Protein AF-A0A8I1G5K7-F1 (afdb_monomer_lite)

Radius of gyration: 17.71 Å; chains: 1; bounding box: 42×22×53 Å

Sequence (79 aa):
MKQVESRNMTNIAAKRMYYIFLVGVIPLILIFLSYTNNQGSDSLTYLYALSGKVPELISANSPALSSVMSFYVKIAPLL

Secondary structure (DSSP, 8-state):
-HHHHHHHHHHHHHHHHHHHHHHHHHHHHHHHHHHHH-TT-HHHHHHHHHHTTS-----SS-HHHHHHHHHHHHHGGG-

Foldseek 3Di:
DVVVVVVVVVVVVVVVVVVLVCVLVVVVVVLVVCCVVDVPDPVLVVLQVVLVVDDFDADPVRRSSRSSVRSSVVCSVVD

Organism: Enterobacter asburiae (NCBI:txid61645)

Structure (mmCIF, N/CA/C/O backbone):
data_AF-A0A8I1G5K7-F1
#
_entry.id   AF-A0A8I1G5K7-F1
#
loop_
_atom_site.group_PDB
_atom_site.id
_atom_site.type_symbol
_atom_site.label_atom_id
_atom_site.label_alt_id
_atom_site.label_comp_id
_atom_site.label_asym_id
_atom_site.label_entity_id
_atom_site.label_seq_id
_atom_site.pdbx_PDB_ins_code
_atom_site.Cartn_x
_atom_site.Cartn_y
_atom_site.Cartn_z
_atom_site.occupancy
_atom_site.B_iso_or_equiv
_atom_site.auth_seq_id
_atom_site.auth_comp_id
_atom_site.auth_asym_id
_a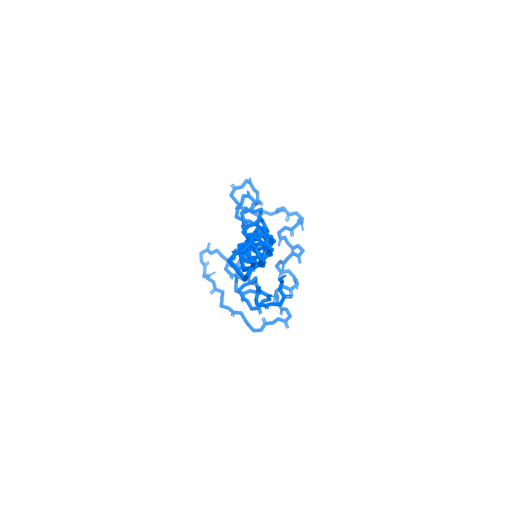tom_site.auth_atom_id
_atom_site.pdbx_PDB_model_num
ATOM 1 N N . MET A 1 1 ? 26.574 4.558 -34.980 1.00 55.50 1 MET A N 1
ATOM 2 C CA . MET A 1 1 ? 25.432 3.659 -34.682 1.00 55.50 1 MET A CA 1
ATOM 3 C C . MET A 1 1 ? 25.245 3.359 -33.188 1.00 55.50 1 MET A C 1
ATOM 5 O O . MET A 1 1 ? 24.124 3.521 -32.731 1.00 55.50 1 MET A O 1
ATOM 9 N N . LYS A 1 2 ? 26.295 3.066 -32.395 1.00 54.44 2 LYS A N 1
ATOM 10 C CA . LYS A 1 2 ? 26.201 2.819 -30.928 1.00 54.44 2 LYS A CA 1
ATOM 11 C C . LYS A 1 2 ? 25.402 3.851 -30.103 1.00 54.44 2 LYS A C 1
ATOM 13 O O . LYS A 1 2 ? 24.709 3.480 -29.164 1.00 54.44 2 LYS A O 1
ATOM 18 N N . GLN A 1 3 ? 25.468 5.143 -30.443 1.00 56.62 3 GLN A N 1
ATOM 19 C CA . GLN A 1 3 ? 24.728 6.180 -29.704 1.00 56.62 3 GLN A CA 1
ATOM 20 C C . GLN A 1 3 ? 23.202 6.128 -29.895 1.00 56.62 3 GLN A C 1
ATOM 22 O O . GLN A 1 3 ? 22.480 6.574 -29.010 1.00 56.62 3 GLN A O 1
ATOM 27 N N . VAL A 1 4 ? 22.700 5.637 -31.032 1.00 59.16 4 VAL A N 1
ATOM 28 C CA . VAL A 1 4 ? 21.251 5.609 -31.315 1.00 59.16 4 VAL A CA 1
ATOM 29 C C . VAL A 1 4 ? 20.585 4.454 -30.564 1.00 59.16 4 VAL A C 1
ATOM 31 O O . VAL A 1 4 ? 19.513 4.617 -29.989 1.00 59.16 4 VAL A O 1
ATOM 34 N N . GLU A 1 5 ? 21.268 3.313 -30.490 1.00 57.47 5 GLU A N 1
ATOM 35 C CA . GLU A 1 5 ? 20.828 2.125 -29.754 1.00 57.47 5 GLU A CA 1
ATOM 36 C C . GLU A 1 5 ? 20.781 2.367 -28.234 1.00 57.47 5 GLU A C 1
ATOM 38 O O . GLU A 1 5 ? 19.778 2.068 -27.586 1.00 57.47 5 GLU A O 1
ATOM 43 N N . SER A 1 6 ? 21.802 3.037 -27.681 1.00 57.81 6 SER A N 1
ATOM 44 C CA . SER A 1 6 ? 21.841 3.442 -26.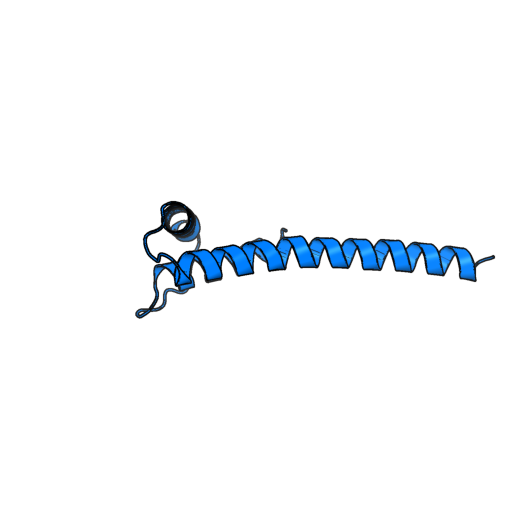267 1.00 57.81 6 SER A CA 1
ATOM 45 C C . SER A 1 6 ? 20.677 4.367 -25.879 1.00 57.81 6 SER A C 1
ATOM 47 O O . SER A 1 6 ? 20.039 4.131 -24.857 1.00 57.81 6 SER A O 1
ATOM 49 N N . ARG A 1 7 ? 20.335 5.372 -26.703 1.00 58.25 7 ARG A N 1
ATOM 50 C CA . ARG A 1 7 ? 19.195 6.276 -26.434 1.00 58.25 7 ARG A CA 1
ATOM 51 C C . ARG A 1 7 ? 17.853 5.538 -26.409 1.00 58.25 7 ARG A C 1
ATOM 53 O O . ARG A 1 7 ? 17.002 5.861 -25.582 1.00 58.25 7 ARG A O 1
ATOM 60 N N . ASN A 1 8 ? 17.669 4.541 -27.277 1.00 59.62 8 ASN A N 1
ATOM 61 C CA . ASN A 1 8 ? 16.460 3.715 -27.291 1.00 59.62 8 ASN A CA 1
ATOM 62 C C . ASN A 1 8 ? 16.341 2.841 -26.034 1.00 59.62 8 ASN A C 1
ATOM 64 O O . ASN A 1 8 ? 15.264 2.768 -25.446 1.00 59.62 8 ASN A O 1
ATOM 68 N N . MET A 1 9 ? 17.440 2.240 -25.565 1.00 59.44 9 MET A N 1
ATOM 69 C CA . MET A 1 9 ? 17.435 1.471 -24.313 1.00 59.44 9 MET A CA 1
ATOM 70 C C . MET A 1 9 ? 17.169 2.354 -23.085 1.00 59.44 9 MET A C 1
ATOM 72 O O . MET A 1 9 ? 16.390 1.958 -22.217 1.00 59.44 9 MET A O 1
ATOM 76 N N . THR A 1 10 ? 17.736 3.566 -23.028 1.00 62.16 10 THR A N 1
ATOM 77 C CA . THR A 1 10 ? 17.467 4.530 -21.944 1.00 62.16 10 THR A CA 1
ATOM 78 C C . THR A 1 10 ? 15.995 4.943 -21.909 1.00 62.16 10 THR A C 1
ATOM 80 O O . THR A 1 10 ? 15.408 5.022 -20.832 1.00 62.16 10 THR A O 1
ATOM 83 N N . ASN A 1 11 ? 15.365 5.134 -23.074 1.00 77.19 11 ASN A N 1
ATOM 84 C CA . ASN A 1 11 ? 13.934 5.432 -23.165 1.00 77.19 11 ASN A CA 1
ATOM 85 C C . ASN A 1 11 ? 13.077 4.260 -22.643 1.00 77.19 11 ASN A C 1
ATOM 87 O O . ASN A 1 11 ? 12.149 4.463 -21.865 1.00 77.19 11 ASN A O 1
ATOM 91 N N . ILE A 1 12 ? 13.433 3.014 -22.977 1.00 85.25 12 ILE A N 1
ATOM 92 C CA . ILE A 1 12 ? 12.720 1.822 -22.487 1.00 85.25 12 ILE A CA 1
ATOM 93 C C . ILE A 1 12 ? 12.867 1.663 -20.965 1.00 85.25 12 ILE A C 1
ATOM 95 O O . ILE A 1 12 ? 11.877 1.394 -20.284 1.00 85.25 12 ILE A O 1
ATOM 99 N N . ALA A 1 13 ? 14.074 1.841 -20.419 1.00 85.44 13 ALA A N 1
ATOM 100 C CA . ALA A 1 13 ? 14.321 1.741 -18.981 1.00 85.44 13 ALA A CA 1
ATOM 101 C C . ALA A 1 13 ? 13.586 2.838 -18.194 1.00 85.44 13 ALA A C 1
ATOM 103 O O . ALA A 1 13 ? 12.891 2.533 -17.225 1.00 85.44 13 ALA A O 1
ATOM 104 N N . ALA A 1 14 ? 13.659 4.091 -18.654 1.00 88.44 14 ALA A N 1
ATOM 105 C CA . ALA A 1 14 ? 12.944 5.210 -18.044 1.00 88.44 14 ALA A CA 1
ATOM 106 C C . ALA A 1 14 ? 11.423 5.004 -18.092 1.00 88.44 14 ALA A C 1
ATOM 108 O O . ALA A 1 14 ? 10.736 5.204 -17.093 1.00 88.44 14 ALA A O 1
ATOM 109 N N . LYS A 1 15 ? 10.894 4.521 -19.224 1.00 88.88 15 LYS A N 1
ATOM 110 C CA . LYS A 1 15 ? 9.471 4.200 -19.369 1.00 88.88 15 LYS A CA 1
ATOM 111 C C . LYS A 1 15 ? 9.031 3.098 -18.399 1.00 88.88 15 LYS A C 1
ATOM 113 O O . LYS A 1 15 ? 7.964 3.203 -17.804 1.00 88.88 15 LYS A O 1
ATOM 118 N N . ARG A 1 16 ? 9.850 2.059 -18.201 1.00 87.81 16 ARG A N 1
ATOM 119 C CA . ARG A 1 16 ? 9.578 0.994 -17.216 1.00 87.81 16 ARG A CA 1
ATOM 120 C C . ARG A 1 16 ? 9.579 1.524 -15.783 1.00 87.81 16 ARG A C 1
ATOM 122 O O . ARG A 1 16 ? 8.637 1.245 -15.052 1.00 87.81 16 ARG A O 1
ATOM 129 N N . MET A 1 17 ? 10.580 2.322 -15.408 1.00 88.06 17 MET A N 1
ATOM 130 C CA . MET A 1 17 ? 10.629 2.966 -14.088 1.00 88.06 17 MET A CA 1
ATOM 131 C C . MET A 1 17 ? 9.420 3.875 -13.852 1.00 88.06 17 MET A C 1
ATOM 133 O O . MET A 1 17 ? 8.856 3.868 -12.763 1.00 88.06 17 MET A O 1
ATOM 137 N N . TYR A 1 18 ? 8.978 4.605 -14.878 1.00 90.06 18 TYR A N 1
ATOM 138 C CA . TYR A 1 18 ? 7.779 5.435 -14.799 1.00 90.06 18 TYR A CA 1
ATOM 139 C C . TYR A 1 18 ? 6.511 4.610 -14.538 1.00 90.06 18 TYR A C 1
ATOM 141 O O . TYR A 1 18 ? 5.691 5.000 -13.712 1.00 90.06 18 TYR A O 1
ATOM 149 N N . TYR A 1 19 ? 6.354 3.446 -15.176 1.00 89.62 19 TYR A N 1
ATOM 150 C CA . TYR A 1 19 ? 5.215 2.570 -14.886 1.00 89.62 19 TYR A CA 1
ATOM 151 C C . TYR A 1 19 ? 5.263 1.980 -13.475 1.00 89.62 19 TYR A C 1
ATOM 153 O O . TYR A 1 19 ? 4.238 1.999 -12.806 1.00 89.62 19 TYR A O 1
ATOM 161 N N . ILE A 1 20 ? 6.430 1.530 -12.999 1.00 89.25 20 ILE A N 1
ATOM 162 C CA . ILE A 1 20 ? 6.598 1.057 -11.610 1.00 89.25 20 ILE A CA 1
ATOM 163 C C . ILE A 1 20 ? 6.227 2.177 -10.627 1.00 89.25 20 ILE A C 1
ATOM 165 O O . ILE A 1 20 ? 5.483 1.963 -9.674 1.00 89.25 20 ILE A O 1
ATOM 169 N N . PHE A 1 21 ? 6.667 3.406 -10.908 1.00 89.12 21 PHE A N 1
ATOM 170 C CA . PHE A 1 21 ? 6.299 4.575 -10.116 1.00 89.12 21 PHE A CA 1
ATOM 171 C C . PHE A 1 21 ?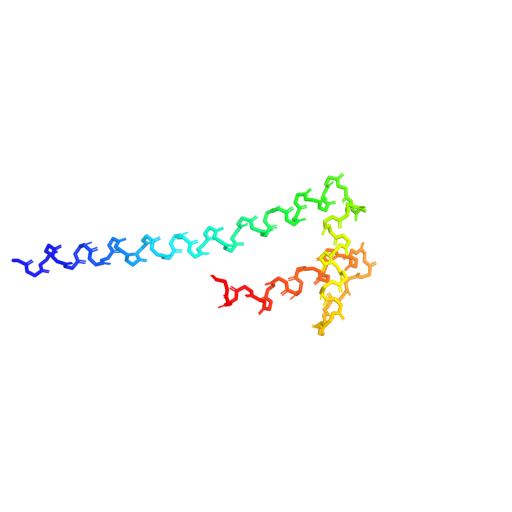 4.784 4.811 -10.092 1.00 89.12 21 PHE A C 1
ATOM 173 O O . PHE A 1 21 ? 4.223 5.019 -9.020 1.00 89.12 21 PHE A O 1
ATOM 180 N N . LEU A 1 22 ? 4.104 4.748 -11.240 1.00 91.25 22 LEU A N 1
ATOM 181 C CA . LEU A 1 22 ? 2.648 4.907 -11.293 1.00 91.25 22 LEU A CA 1
ATOM 182 C C . LEU A 1 22 ? 1.918 3.797 -10.529 1.00 91.25 22 LEU A C 1
ATOM 184 O O . LEU A 1 22 ? 0.991 4.093 -9.777 1.00 91.25 22 LEU A O 1
ATOM 188 N N . VAL A 1 23 ? 2.344 2.542 -10.690 1.00 90.06 23 VAL A N 1
ATOM 189 C CA . VAL A 1 23 ? 1.746 1.387 -10.003 1.00 90.06 23 VAL A CA 1
ATOM 190 C C . VAL A 1 23 ? 1.946 1.469 -8.489 1.00 90.06 23 VAL A C 1
ATOM 192 O O . VAL A 1 23 ? 1.066 1.036 -7.758 1.00 90.06 23 VAL A O 1
ATOM 195 N N . GLY A 1 24 ? 3.028 2.082 -8.002 1.00 88.94 24 GLY A N 1
ATOM 196 C CA . GLY A 1 24 ? 3.182 2.382 -6.576 1.00 88.94 24 GLY A CA 1
ATOM 197 C C . GLY A 1 24 ? 2.360 3.598 -6.122 1.00 88.94 24 GLY A C 1
ATOM 198 O O . GLY A 1 24 ? 1.592 3.552 -5.166 1.00 88.94 24 GLY A O 1
ATOM 199 N N . VAL A 1 25 ? 2.478 4.734 -6.804 1.00 90.94 25 VAL A N 1
ATOM 200 C CA . VAL A 1 25 ? 1.898 5.991 -6.305 1.00 90.94 25 VAL A CA 1
ATOM 201 C C . VAL A 1 25 ? 0.372 6.018 -6.395 1.00 90.94 25 VAL A C 1
ATOM 203 O O . VAL A 1 25 ? -0.275 6.563 -5.501 1.00 90.94 25 VAL A O 1
ATOM 206 N N . ILE A 1 26 ? -0.227 5.416 -7.425 1.00 92.12 26 ILE A N 1
ATOM 207 C CA . ILE A 1 26 ? -1.686 5.446 -7.605 1.00 92.12 26 ILE A CA 1
ATOM 208 C C . ILE A 1 26 ? -2.416 4.749 -6.438 1.0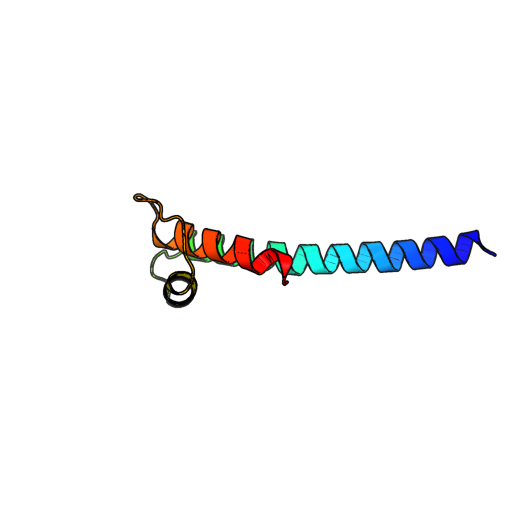0 92.12 26 ILE A C 1
ATOM 210 O O . ILE A 1 26 ? -3.267 5.401 -5.826 1.00 92.12 26 ILE A O 1
ATOM 214 N N . PRO A 1 27 ? -2.098 3.493 -6.054 1.00 89.12 27 PRO A N 1
ATOM 215 C CA . PRO A 1 27 ? -2.710 2.850 -4.890 1.00 89.12 27 PRO A CA 1
ATOM 216 C C . PRO A 1 27 ? -2.525 3.641 -3.597 1.00 89.12 27 PRO A C 1
ATOM 218 O O . PRO A 1 27 ? -3.475 3.770 -2.828 1.00 89.12 27 PRO A O 1
ATOM 221 N N . LEU A 1 28 ? -1.340 4.224 -3.379 1.00 90.44 28 LEU A N 1
ATOM 222 C CA . LEU A 1 28 ? -1.068 5.043 -2.198 1.00 90.44 28 LEU A CA 1
ATOM 223 C C . LEU A 1 28 ? -2.030 6.239 -2.104 1.00 90.44 28 LEU A C 1
ATOM 225 O O . LEU A 1 28 ? -2.629 6.478 -1.053 1.00 90.44 28 LEU A O 1
ATOM 229 N N . ILE A 1 29 ? -2.210 6.966 -3.211 1.00 92.00 29 ILE A N 1
ATOM 230 C CA . ILE A 1 29 ? -3.128 8.109 -3.281 1.00 92.00 29 ILE A CA 1
ATOM 231 C C . ILE A 1 29 ? -4.574 7.651 -3.063 1.00 92.00 29 ILE A C 1
ATOM 233 O O . ILE A 1 29 ? -5.309 8.293 -2.316 1.00 92.00 29 ILE A O 1
ATOM 237 N N . LEU A 1 30 ? -4.986 6.533 -3.667 1.00 91.00 30 LEU A N 1
ATOM 238 C CA . LEU A 1 30 ? -6.347 6.009 -3.519 1.00 91.00 30 LEU A CA 1
ATOM 239 C C . LEU A 1 30 ? -6.669 5.611 -2.074 1.00 91.00 30 LEU A C 1
ATOM 241 O O . LEU A 1 30 ? -7.760 5.921 -1.593 1.00 91.00 30 LEU A O 1
ATOM 245 N N . ILE A 1 31 ? -5.730 4.974 -1.368 1.00 90.19 31 ILE A N 1
ATOM 246 C CA . ILE A 1 31 ? -5.888 4.623 0.052 1.00 90.19 31 ILE A CA 1
ATOM 247 C C . ILE A 1 31 ? -6.054 5.894 0.888 1.00 90.19 31 ILE A C 1
ATOM 249 O O . ILE A 1 31 ? -6.971 5.983 1.706 1.00 90.19 31 ILE A O 1
ATOM 253 N N . PHE A 1 32 ? -5.198 6.893 0.656 1.00 90.19 32 PHE A N 1
ATOM 254 C CA . PHE A 1 32 ? -5.255 8.156 1.385 1.00 90.19 32 PHE A CA 1
ATOM 255 C C . PHE A 1 32 ? -6.578 8.896 1.148 1.00 90.19 32 PHE A C 1
ATOM 257 O O . PHE A 1 32 ? -7.246 9.269 2.109 1.00 90.19 32 PHE A O 1
ATOM 264 N N . LEU A 1 33 ? -7.002 9.037 -0.113 1.00 91.31 33 LEU A N 1
ATOM 265 C CA . LEU A 1 33 ? -8.267 9.687 -0.464 1.00 91.31 33 LEU A CA 1
ATOM 266 C C . LEU A 1 33 ? -9.485 8.941 0.093 1.00 91.31 33 LEU A C 1
ATOM 268 O O . LEU A 1 33 ? -10.442 9.570 0.544 1.00 91.31 33 LEU A O 1
ATOM 272 N N . SER A 1 34 ? -9.457 7.606 0.084 1.00 90.31 34 SER A N 1
ATOM 273 C CA . SER A 1 34 ? -10.532 6.793 0.666 1.00 90.31 34 SER A CA 1
ATOM 274 C C . SER A 1 34 ? -10.659 7.063 2.164 1.00 90.31 34 SER A C 1
ATOM 276 O O . SER A 1 34 ? -11.761 7.315 2.644 1.00 90.31 34 SER A O 1
ATOM 278 N N . TYR A 1 35 ? -9.534 7.118 2.884 1.00 89.88 35 TYR A N 1
ATOM 279 C CA . TYR A 1 35 ? -9.519 7.449 4.308 1.00 89.88 35 TYR A CA 1
ATOM 280 C C . TYR A 1 35 ? -10.013 8.871 4.599 1.00 89.88 35 TYR A C 1
ATOM 282 O O . TYR A 1 35 ? -10.802 9.060 5.524 1.00 89.88 35 TYR A O 1
ATOM 290 N N . THR A 1 36 ? -9.584 9.875 3.824 1.00 89.31 36 THR A N 1
ATOM 291 C CA . THR A 1 36 ? -9.994 11.271 4.058 1.00 89.31 36 THR A CA 1
ATOM 292 C C . THR A 1 36 ? -11.470 11.516 3.760 1.00 89.31 36 THR A C 1
ATOM 294 O O . THR A 1 36 ? -12.083 12.345 4.422 1.00 89.31 36 THR A O 1
ATOM 297 N N . ASN A 1 37 ? -12.038 10.811 2.776 1.00 90.62 37 ASN A N 1
ATOM 298 C CA . ASN A 1 37 ? -13.448 10.953 2.409 1.00 90.62 37 ASN A CA 1
ATOM 299 C C . ASN A 1 37 ? -14.374 10.155 3.334 1.00 90.62 37 ASN A C 1
ATOM 301 O O . ASN A 1 37 ? -15.406 10.666 3.758 1.00 90.62 37 ASN A O 1
ATOM 305 N N . ASN A 1 38 ? -14.030 8.897 3.629 1.00 88.56 38 ASN A N 1
ATOM 306 C CA . ASN A 1 38 ? -14.811 8.035 4.509 1.00 88.56 38 ASN A CA 1
ATOM 307 C C . ASN A 1 38 ? -13.920 6.979 5.184 1.00 88.56 38 ASN A C 1
ATOM 309 O O . ASN A 1 38 ? -13.579 5.946 4.597 1.00 88.56 38 ASN A O 1
ATOM 313 N N . GLN A 1 39 ? -13.619 7.210 6.462 1.00 83.75 39 GLN A N 1
ATOM 314 C CA . GLN A 1 39 ? -12.798 6.319 7.287 1.00 83.75 39 GLN A CA 1
ATOM 315 C C . GLN A 1 39 ? -13.416 4.923 7.491 1.00 83.75 39 GLN A C 1
ATOM 317 O O . GLN A 1 39 ? -12.691 3.988 7.813 1.00 83.75 39 GLN A O 1
ATOM 322 N N . GLY A 1 40 ? -14.731 4.772 7.301 1.00 81.31 40 GLY A N 1
ATOM 323 C CA . GLY A 1 40 ? -15.458 3.503 7.399 1.00 81.31 40 GLY A CA 1
ATOM 324 C C . GLY A 1 40 ? -15.871 2.929 6.044 1.00 81.31 40 GLY A C 1
ATOM 325 O O . GLY A 1 40 ? -16.860 2.210 5.972 1.00 81.31 40 GLY A O 1
ATOM 326 N N . SER A 1 41 ? -15.189 3.302 4.958 1.00 86.31 41 SER A N 1
ATOM 327 C CA . SER A 1 41 ? -15.474 2.747 3.632 1.00 86.31 41 SER A CA 1
ATOM 328 C C . SER A 1 41 ? -15.152 1.252 3.563 1.00 86.31 41 SER A C 1
ATOM 330 O O . SER A 1 41 ? -14.096 0.818 4.026 1.00 86.31 41 SER A O 1
ATOM 332 N N . ASP A 1 42 ? -16.023 0.477 2.908 1.00 88.50 42 ASP A N 1
ATOM 333 C CA . ASP A 1 42 ? -15.871 -0.979 2.757 1.00 88.50 42 ASP A CA 1
ATOM 334 C C . ASP A 1 42 ? -14.507 -1.374 2.170 1.00 88.50 42 ASP A C 1
ATOM 336 O O . ASP A 1 42 ? -13.899 -2.361 2.586 1.00 88.50 42 ASP A O 1
ATOM 340 N N . SER A 1 43 ? -13.987 -0.577 1.230 1.00 86.19 43 SER A N 1
ATOM 341 C CA . SER A 1 43 ? -12.668 -0.782 0.628 1.00 86.19 43 SER A CA 1
ATOM 342 C C . SER A 1 43 ? -11.536 -0.640 1.645 1.00 86.19 43 SER A C 1
ATOM 344 O O . SER A 1 43 ? -10.624 -1.467 1.669 1.00 86.19 43 SER A O 1
ATOM 346 N N . LEU A 1 44 ? -11.589 0.376 2.509 1.00 88.31 44 LEU A N 1
ATOM 347 C CA . LEU A 1 44 ? -10.579 0.583 3.537 1.00 88.31 44 LEU A CA 1
ATOM 348 C C . LEU A 1 44 ? -10.689 -0.469 4.645 1.00 88.31 44 LEU A C 1
ATOM 350 O O . LEU A 1 44 ? -9.666 -0.973 5.101 1.00 88.31 44 LEU A O 1
ATOM 354 N N . THR A 1 45 ? -11.906 -0.854 5.036 1.00 91.06 45 THR A N 1
ATOM 355 C CA . THR A 1 45 ? -12.139 -1.941 5.997 1.00 91.06 45 THR A CA 1
ATOM 356 C C . THR A 1 45 ? -11.616 -3.276 5.470 1.00 91.06 45 THR A C 1
ATOM 358 O O . THR A 1 45 ? -10.976 -4.021 6.210 1.00 91.06 45 THR A O 1
ATOM 361 N N . TYR A 1 46 ? -11.820 -3.564 4.183 1.00 90.50 46 TYR A N 1
ATOM 362 C CA . TYR A 1 46 ? -11.259 -4.749 3.537 1.00 90.50 46 TYR A CA 1
ATOM 363 C C . TYR A 1 46 ? -9.726 -4.744 3.567 1.00 90.50 46 TYR A C 1
ATOM 365 O O . TYR A 1 46 ? -9.108 -5.740 3.947 1.00 90.50 46 TYR A O 1
ATOM 373 N N . LEU A 1 47 ? -9.104 -3.615 3.210 1.00 89.31 47 LEU A N 1
ATOM 374 C CA . LEU A 1 47 ? -7.649 -3.475 3.260 1.00 89.31 47 LEU A CA 1
ATOM 375 C C . LEU A 1 47 ? -7.113 -3.607 4.688 1.00 89.31 47 LEU A C 1
ATOM 377 O O . LEU A 1 47 ? -6.088 -4.253 4.875 1.00 89.31 47 LEU A O 1
ATOM 381 N N . TYR A 1 48 ? -7.820 -3.061 5.679 1.00 91.31 48 TYR A N 1
ATOM 382 C CA . TYR A 1 48 ? -7.473 -3.171 7.095 1.00 91.31 48 TYR A CA 1
ATOM 383 C C . TYR A 1 48 ? -7.539 -4.621 7.608 1.00 91.31 48 TYR A C 1
ATOM 385 O O . TYR A 1 48 ? -6.665 -5.094 8.331 1.00 91.31 48 TYR A O 1
ATOM 393 N N . ALA A 1 49 ? -8.554 -5.378 7.187 1.00 91.50 49 ALA A N 1
ATOM 394 C CA . ALA A 1 49 ? -8.647 -6.800 7.510 1.00 91.50 49 ALA A CA 1
ATOM 395 C C . ALA A 1 49 ? -7.529 -7.623 6.843 1.00 91.50 49 ALA A C 1
ATOM 397 O O . ALA A 1 49 ? -7.071 -8.628 7.393 1.00 91.50 49 ALA A O 1
ATOM 398 N N . LEU A 1 50 ? -7.087 -7.213 5.650 1.00 89.44 50 LEU A N 1
ATOM 399 C CA . LEU A 1 50 ? -5.983 -7.855 4.944 1.00 89.44 50 LEU A CA 1
ATOM 400 C C . LEU A 1 50 ? -4.629 -7.542 5.596 1.00 89.44 50 LEU A C 1
ATOM 402 O O . LEU A 1 50 ? -3.815 -8.455 5.749 1.00 89.44 50 LEU A O 1
ATOM 406 N N . SER A 1 51 ? -4.399 -6.289 5.998 1.00 88.94 51 SER A N 1
ATOM 407 C CA . SER A 1 51 ? -3.158 -5.850 6.647 1.00 88.94 51 SER A CA 1
ATOM 408 C C . SER A 1 51 ? -2.936 -6.518 8.000 1.00 88.94 51 SER A C 1
ATOM 410 O O . SER A 1 51 ? -1.809 -6.922 8.275 1.00 88.94 51 SER A O 1
ATOM 412 N N . GLY A 1 52 ? -4.003 -6.796 8.759 1.00 85.69 52 GLY A N 1
ATOM 413 C CA . GLY A 1 52 ? -3.936 -7.526 10.033 1.00 85.69 52 GLY A CA 1
ATOM 414 C C . GLY A 1 52 ? -3.368 -8.956 9.950 1.00 85.69 52 GLY A C 1
ATOM 415 O O . GLY A 1 52 ? -3.108 -9.580 10.978 1.00 85.69 52 GLY A O 1
ATOM 416 N N . LYS A 1 53 ? -3.137 -9.497 8.744 1.00 87.31 53 LYS A N 1
ATOM 417 C CA . LYS A 1 53 ? -2.427 -10.774 8.534 1.00 87.31 53 LYS A CA 1
ATOM 418 C C . LYS A 1 53 ? -0.902 -10.638 8.580 1.00 87.31 53 LYS A C 1
ATOM 420 O O . LYS A 1 53 ? -0.200 -11.646 8.522 1.00 87.31 53 LYS A O 1
ATOM 425 N N . VAL A 1 54 ? -0.383 -9.414 8.642 1.00 83.31 54 VAL A N 1
ATOM 426 C CA . VAL A 1 54 ? 1.047 -9.103 8.625 1.00 83.31 54 VAL A CA 1
ATOM 427 C C . VAL A 1 54 ? 1.391 -8.277 9.867 1.00 83.31 54 VAL A C 1
ATOM 429 O O . VAL A 1 54 ? 0.609 -7.414 10.250 1.00 83.31 54 VAL A O 1
ATOM 432 N N . PRO A 1 55 ? 2.560 -8.484 10.506 1.00 84.50 55 PRO A N 1
ATOM 433 C CA . PRO A 1 55 ? 2.975 -7.648 11.628 1.00 84.50 55 PRO A CA 1
ATOM 434 C C . PRO A 1 55 ? 3.045 -6.171 11.227 1.00 84.50 55 PRO A C 1
ATOM 436 O O . PRO A 1 55 ? 3.784 -5.807 10.302 1.00 84.50 55 PRO A O 1
ATOM 439 N N . GLU A 1 56 ? 2.303 -5.329 11.938 1.00 84.75 56 GLU A N 1
ATOM 440 C CA . GLU A 1 56 ? 2.028 -3.948 11.549 1.00 84.75 56 GLU A CA 1
ATOM 441 C C . GLU A 1 56 ? 2.238 -2.953 12.690 1.00 84.75 56 GLU A C 1
ATOM 443 O O . GLU A 1 56 ? 2.150 -3.282 13.873 1.00 84.75 56 GLU A O 1
ATOM 448 N N . LEU A 1 57 ? 2.542 -1.712 12.310 1.00 81.81 57 LEU A N 1
ATOM 449 C CA . LEU A 1 57 ? 2.623 -0.586 13.232 1.00 81.81 57 LEU A CA 1
ATOM 450 C C . LEU A 1 57 ? 1.276 0.132 13.239 1.00 81.81 57 LEU A C 1
ATOM 452 O O . LEU A 1 57 ? 0.883 0.725 12.235 1.00 81.81 57 LEU A O 1
ATOM 456 N N . ILE A 1 58 ? 0.589 0.083 14.378 1.00 88.88 58 ILE A N 1
ATOM 457 C CA . ILE A 1 58 ? -0.737 0.675 14.548 1.00 88.88 58 ILE A CA 1
ATOM 458 C C . ILE A 1 58 ? -0.607 1.979 15.337 1.00 88.88 58 ILE A C 1
ATOM 460 O O . ILE A 1 58 ? -0.066 2.016 16.440 1.00 88.88 58 ILE A O 1
ATOM 464 N N . SER A 1 59 ? -1.121 3.062 14.764 1.00 88.94 59 SER A N 1
ATOM 465 C CA . SER A 1 59 ? -1.282 4.352 15.431 1.00 88.94 59 SER A CA 1
ATOM 466 C C . SER A 1 59 ? -2.539 4.347 16.294 1.00 88.94 59 SER A C 1
ATOM 468 O O . SER A 1 59 ? -3.604 3.944 15.831 1.00 88.94 59 SER A O 1
ATOM 470 N N . ALA A 1 60 ? -2.447 4.883 17.512 1.00 87.69 60 ALA A N 1
ATOM 471 C CA . ALA A 1 60 ? -3.604 5.043 18.393 1.00 87.69 60 ALA A CA 1
ATOM 472 C C . ALA A 1 60 ? -4.661 6.013 17.828 1.00 87.69 60 ALA A C 1
ATOM 474 O O . ALA A 1 60 ? -5.848 5.844 18.083 1.00 87.69 60 ALA A O 1
ATOM 475 N N . ASN A 1 61 ? -4.239 7.018 17.052 1.00 88.88 61 ASN A N 1
ATOM 476 C CA . ASN A 1 61 ? -5.134 8.050 16.517 1.00 88.88 61 ASN A CA 1
ATOM 477 C C . ASN A 1 61 ? -5.760 7.665 15.166 1.00 88.88 61 ASN A C 1
ATOM 479 O O . ASN A 1 61 ? -6.810 8.176 14.792 1.00 88.88 61 ASN A O 1
ATOM 483 N N . SER A 1 62 ? -5.100 6.790 14.406 1.00 88.81 62 SER A N 1
ATOM 484 C CA . SER A 1 62 ? -5.537 6.379 13.066 1.00 88.81 62 SER A CA 1
ATOM 485 C C . SER A 1 62 ? -5.178 4.914 12.787 1.00 88.81 62 SER A C 1
ATOM 487 O O . SER A 1 62 ? -4.344 4.620 11.919 1.00 88.81 62 SER A O 1
ATOM 489 N N . PRO A 1 63 ? -5.788 3.966 13.522 1.00 89.06 63 PRO A N 1
ATOM 490 C CA . PRO A 1 63 ? -5.403 2.559 13.471 1.00 89.06 63 PRO A CA 1
ATOM 491 C C . PRO A 1 63 ? -5.597 1.948 12.080 1.00 89.06 63 PRO A C 1
ATOM 493 O O . PRO A 1 63 ? -4.688 1.293 11.581 1.00 89.06 63 PRO A O 1
ATOM 496 N N . ALA A 1 64 ? -6.713 2.247 11.404 1.00 89.69 64 ALA A N 1
ATOM 497 C CA . ALA A 1 64 ? -6.995 1.725 10.065 1.00 89.69 64 ALA A CA 1
ATOM 498 C C . ALA A 1 64 ? -5.974 2.196 9.017 1.00 89.69 64 ALA A C 1
ATOM 500 O O . ALA A 1 64 ? -5.376 1.388 8.311 1.00 89.69 6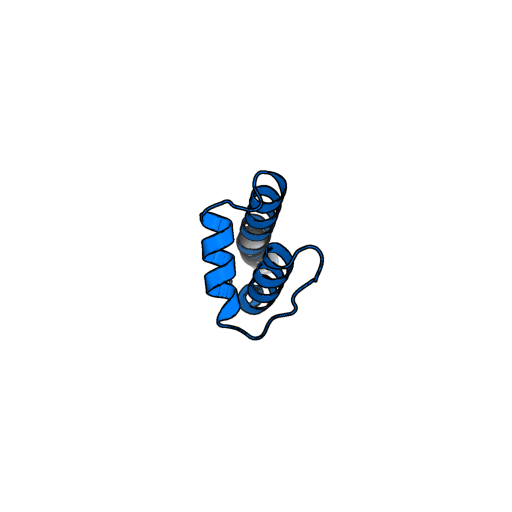4 ALA A O 1
ATOM 501 N N . LEU A 1 65 ? -5.723 3.507 8.948 1.00 90.75 65 LEU A N 1
ATOM 502 C CA . LEU A 1 65 ? -4.784 4.070 7.978 1.00 90.75 65 LEU A CA 1
ATOM 503 C C . LEU A 1 65 ? -3.351 3.589 8.224 1.00 90.75 65 LEU A C 1
ATOM 505 O O . LEU A 1 65 ? -2.667 3.203 7.284 1.00 90.75 65 LEU A O 1
ATOM 509 N N . SER A 1 66 ? -2.887 3.623 9.475 1.00 92.12 66 SER A N 1
ATOM 510 C CA . SER A 1 66 ? -1.512 3.232 9.820 1.00 92.12 66 SER A CA 1
ATOM 511 C C . SER A 1 66 ? -1.229 1.759 9.518 1.00 92.12 66 SER A C 1
ATOM 513 O O . SER A 1 66 ? -0.195 1.453 8.929 1.00 92.12 66 SER A O 1
ATOM 515 N N . SER A 1 67 ? -2.181 0.878 9.820 1.00 92.31 67 SER A N 1
ATOM 516 C CA . SER A 1 67 ? -2.148 -0.543 9.470 1.00 92.31 67 SER A CA 1
ATOM 517 C C . SER A 1 67 ? -2.064 -0.759 7.952 1.00 92.31 67 SER A C 1
ATOM 519 O O . SER A 1 67 ? -1.103 -1.357 7.459 1.00 92.31 67 SER A O 1
ATOM 521 N N . VAL A 1 68 ? -2.991 -0.173 7.184 1.00 92.50 68 VAL A N 1
ATOM 522 C CA . VAL A 1 68 ? -3.014 -0.306 5.717 1.00 92.50 68 VAL A CA 1
ATOM 523 C C . VAL A 1 68 ? -1.743 0.268 5.082 1.00 92.50 68 VAL A C 1
ATOM 525 O O . VAL A 1 68 ? -1.188 -0.333 4.164 1.00 92.50 68 VAL A O 1
ATOM 528 N N . MET A 1 69 ? -1.228 1.389 5.593 1.00 91.44 69 MET A N 1
ATOM 529 C CA . MET A 1 69 ? 0.026 1.983 5.119 1.00 91.44 69 MET A CA 1
ATOM 530 C C . MET A 1 69 ? 1.249 1.128 5.474 1.00 91.44 69 MET A C 1
ATOM 532 O O . MET A 1 69 ? 2.147 0.966 4.645 1.00 91.44 69 MET A O 1
ATOM 536 N N . SER A 1 70 ? 1.285 0.541 6.675 1.00 92.00 70 SER A N 1
ATOM 537 C CA . SER A 1 70 ? 2.349 -0.379 7.094 1.00 92.00 70 SER A CA 1
ATOM 538 C C . SER A 1 70 ? 2.399 -1.609 6.187 1.00 92.00 70 SER A C 1
ATOM 540 O O . SER A 1 70 ? 3.475 -2.019 5.749 1.00 92.00 70 SER A O 1
ATOM 542 N N . PHE A 1 71 ? 1.232 -2.158 5.851 1.00 91.50 71 PHE A N 1
ATOM 543 C CA . PHE A 1 71 ? 1.105 -3.252 4.898 1.00 91.50 71 PHE A CA 1
ATOM 544 C C . PHE A 1 71 ? 1.518 -2.834 3.483 1.00 91.50 71 PHE A C 1
ATOM 546 O O . PHE A 1 71 ? 2.331 -3.519 2.862 1.00 91.50 71 PHE A O 1
ATOM 553 N N . TYR A 1 72 ? 1.041 -1.680 3.006 1.00 90.75 72 TYR A N 1
ATOM 554 C CA . TYR A 1 72 ? 1.362 -1.149 1.681 1.00 90.75 72 TYR A CA 1
ATOM 555 C C . TYR A 1 72 ? 2.878 -1.037 1.453 1.00 90.75 72 TYR A C 1
ATOM 557 O O . TYR A 1 72 ? 3.390 -1.544 0.459 1.00 90.75 72 TYR A O 1
ATOM 565 N N . VAL A 1 73 ? 3.630 -0.460 2.396 1.00 89.00 73 VAL A N 1
ATOM 566 C CA . VAL A 1 73 ? 5.094 -0.312 2.265 1.00 89.00 73 VAL A CA 1
ATOM 567 C C . VAL A 1 73 ? 5.819 -1.663 2.230 1.00 89.00 73 VAL A C 1
ATOM 569 O O . VAL A 1 73 ? 6.858 -1.779 1.585 1.00 89.00 73 VAL A O 1
ATOM 572 N N . LYS A 1 74 ? 5.279 -2.702 2.878 1.00 88.88 74 LYS A N 1
ATOM 573 C CA . LYS A 1 74 ? 5.870 -4.052 2.853 1.00 88.88 74 LYS A CA 1
ATOM 574 C C . LYS A 1 74 ? 5.669 -4.750 1.512 1.00 88.88 74 LYS A C 1
ATOM 576 O O . LYS A 1 74 ? 6.536 -5.517 1.106 1.00 88.88 74 LYS A O 1
ATOM 581 N N . ILE A 1 75 ? 4.549 -4.494 0.837 1.00 87.44 75 ILE A N 1
ATOM 582 C CA . ILE A 1 75 ? 4.257 -5.086 -0.475 1.00 87.44 75 ILE A CA 1
ATOM 583 C C . ILE A 1 75 ? 4.765 -4.230 -1.638 1.00 87.44 75 ILE A C 1
ATOM 585 O O . ILE A 1 75 ? 4.976 -4.767 -2.717 1.00 87.44 75 ILE A O 1
ATOM 589 N N . ALA A 1 76 ? 5.003 -2.931 -1.431 1.00 85.31 76 ALA A N 1
ATOM 590 C CA . ALA A 1 76 ? 5.423 -1.999 -2.476 1.00 85.31 76 ALA A CA 1
ATOM 591 C C . ALA A 1 76 ? 6.670 -2.436 -3.274 1.00 85.31 76 ALA A C 1
ATOM 593 O O . ALA A 1 76 ? 6.674 -2.220 -4.479 1.00 85.31 76 ALA A O 1
ATOM 594 N N . PRO A 1 77 ? 7.699 -3.084 -2.689 1.00 82.88 77 PRO A N 1
ATOM 595 C CA . PRO A 1 77 ? 8.836 -3.599 -3.461 1.00 82.88 77 PRO A CA 1
ATOM 596 C C . PRO A 1 77 ? 8.502 -4.772 -4.398 1.00 82.88 77 PRO A C 1
ATOM 598 O O . PRO A 1 77 ? 9.338 -5.144 -5.217 1.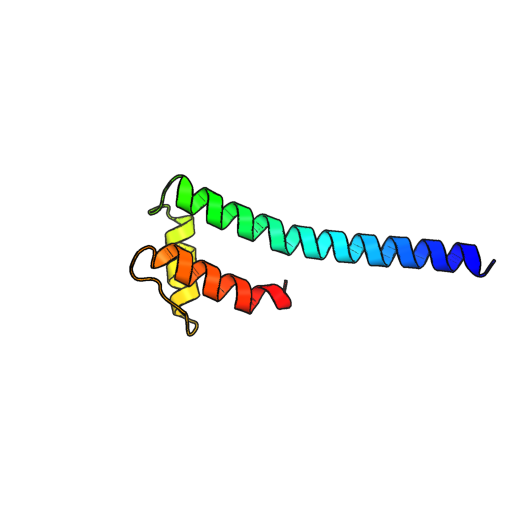00 82.88 77 PRO A O 1
ATOM 601 N N . LEU A 1 78 ? 7.332 -5.397 -4.231 1.00 80.88 78 LEU A N 1
ATOM 602 C CA . LEU A 1 78 ? 6.845 -6.512 -5.049 1.00 80.88 78 LEU A CA 1
ATOM 603 C C . LEU A 1 78 ? 5.883 -6.057 -6.162 1.00 80.88 78 LEU A C 1
ATOM 605 O O . LEU A 1 78 ? 5.465 -6.894 -6.963 1.00 80.88 78 LEU A O 1
ATOM 609 N N . LEU A 1 79 ? 5.514 -4.770 -6.178 1.00 67.56 79 LEU A N 1
ATOM 610 C CA . LEU A 1 79 ? 4.676 -4.122 -7.193 1.00 67.56 79 LEU A CA 1
ATOM 611 C C . LEU A 1 79 ? 5.540 -3.533 -8.317 1.00 67.56 79 LEU A C 1
ATOM 613 O O . LEU A 1 79 ? 5.090 -3.608 -9.483 1.00 67.56 79 LEU A O 1
#

pLDDT: mean 84.39, std 10.71, range [54.44, 92.5]